Protein AF-A0A9J6QEA6-F1 (afdb_monomer_lite)

Organism: NCBI:txid2926470

Foldseek 3Di:
DVVVVVVVVVVVVVVPDDDLVNQLVVCVVVVDDSVVSVVVSVVVVVVVVVVVVVVVVVVVVVVVVVPD

pLDDT: mean 83.39, std 11.89, range [48.59, 95.25]

Radius of gyration: 18.91 Å; chains: 1; bounding box: 38×44×43 Å

Sequence (68 aa):
MNKIVLAGIVAILLSGCVSEEQRLANCEAKGVSRDACYVADQNRQATINAAAEKQALENAQAATHVKK

Secondary structure (DSSP, 8-state):
-HHHHHHHHHHHHHTT---HHHHHHHHHTTT--HHHHHHHHHHHHHHHHHHHHHHHHHHHHHHHHTT-

Structure (mmCIF, N/CA/C/O backbone):
data_AF-A0A9J6QEA6-F1
#
_entry.id   AF-A0A9J6QEA6-F1
#
loop_
_atom_site.group_PDB
_atom_site.id
_atom_site.type_symbol
_atom_site.label_atom_id
_atom_site.label_alt_id
_atom_site.label_comp_id
_atom_site.label_asym_id
_atom_site.label_entity_id
_atom_site.label_seq_id
_atom_site.pdbx_PDB_ins_code
_atom_site.Cartn_x
_atom_site.Cartn_y
_atom_site.Cartn_z
_atom_site.occupancy
_atom_site.B_iso_or_equiv
_atom_site.auth_seq_id
_atom_site.auth_comp_id
_atom_site.auth_asym_id
_atom_site.auth_atom_id
_atom_site.pdbx_PDB_model_num
ATOM 1 N N . MET A 1 1 ? 7.765 34.792 -7.446 1.00 56.91 1 MET A N 1
ATOM 2 C CA . MET A 1 1 ? 6.504 34.042 -7.654 1.00 56.91 1 MET A CA 1
ATOM 3 C C . MET A 1 1 ? 6.715 32.607 -8.148 1.00 56.91 1 MET A C 1
ATOM 5 O O . MET A 1 1 ? 6.177 31.720 -7.505 1.00 56.91 1 MET A O 1
ATOM 9 N N . ASN A 1 2 ? 7.546 32.323 -9.165 1.00 62.41 2 ASN A N 1
ATOM 10 C CA . ASN A 1 2 ? 7.721 30.943 -9.681 1.00 62.41 2 ASN A CA 1
ATOM 11 C C . ASN A 1 2 ? 8.127 29.881 -8.643 1.00 62.41 2 ASN A C 1
ATOM 13 O O . ASN A 1 2 ? 7.647 28.756 -8.707 1.00 62.41 2 ASN A O 1
ATOM 17 N N . LYS A 1 3 ? 8.980 30.225 -7.669 1.00 70.56 3 LYS A N 1
ATOM 18 C CA . LYS A 1 3 ? 9.469 29.260 -6.666 1.00 70.56 3 LYS A CA 1
ATOM 19 C C . LYS A 1 3 ? 8.372 28.777 -5.704 1.00 70.56 3 LYS A C 1
ATOM 21 O O . LYS A 1 3 ? 8.406 27.631 -5.278 1.00 70.56 3 LYS A O 1
ATOM 26 N N . ILE A 1 4 ? 7.394 29.634 -5.398 1.00 79.38 4 ILE A N 1
ATOM 27 C CA . ILE A 1 4 ? 6.288 29.312 -4.479 1.00 79.38 4 ILE A CA 1
ATOM 28 C C . ILE A 1 4 ? 5.243 28.437 -5.180 1.00 79.38 4 ILE A C 1
ATOM 30 O O . ILE A 1 4 ? 4.743 27.489 -4.586 1.00 79.38 4 ILE A O 1
ATOM 34 N N . VAL A 1 5 ? 4.982 28.688 -6.468 1.00 76.38 5 VAL A N 1
ATOM 35 C CA . VAL A 1 5 ? 4.106 27.834 -7.288 1.00 76.38 5 VAL A CA 1
ATOM 36 C C . VAL A 1 5 ? 4.695 26.426 -7.425 1.00 76.38 5 VAL A C 1
ATOM 38 O O . VAL A 1 5 ? 3.984 25.445 -7.229 1.00 76.38 5 VAL A O 1
ATOM 41 N N . LEU A 1 6 ? 6.005 26.315 -7.680 1.00 76.56 6 LEU A N 1
ATOM 42 C CA . LEU A 1 6 ? 6.678 25.016 -7.776 1.00 76.56 6 LEU A CA 1
ATOM 43 C C . LEU A 1 6 ? 6.626 24.235 -6.451 1.00 76.56 6 LEU A C 1
ATOM 45 O O . LEU A 1 6 ? 6.351 23.038 -6.451 1.00 76.56 6 LEU A O 1
ATOM 49 N N . ALA A 1 7 ? 6.846 24.918 -5.323 1.00 76.31 7 ALA A N 1
ATOM 50 C CA . ALA A 1 7 ? 6.769 24.309 -3.997 1.00 76.31 7 ALA A CA 1
ATOM 51 C C . ALA A 1 7 ? 5.350 23.808 -3.661 1.00 76.31 7 ALA A C 1
ATOM 53 O O . ALA A 1 7 ? 5.201 22.736 -3.077 1.00 76.31 7 ALA A O 1
ATOM 54 N N . GLY A 1 8 ? 4.309 24.537 -4.080 1.00 80.88 8 GLY A N 1
ATOM 55 C CA . GLY A 1 8 ? 2.915 24.119 -3.903 1.00 80.88 8 GLY A CA 1
ATOM 56 C C . GLY A 1 8 ? 2.564 22.844 -4.674 1.00 80.88 8 GLY A C 1
ATOM 57 O O . GLY A 1 8 ? 1.902 21.962 -4.133 1.00 80.88 8 GLY A O 1
ATOM 58 N N . ILE A 1 9 ? 3.059 22.702 -5.908 1.00 78.81 9 ILE A N 1
ATOM 59 C CA . ILE A 1 9 ? 2.830 21.503 -6.733 1.00 78.81 9 ILE A CA 1
ATOM 60 C C . ILE A 1 9 ? 3.448 20.263 -6.077 1.00 78.81 9 ILE A C 1
ATOM 62 O O . ILE A 1 9 ? 2.802 19.221 -5.998 1.00 78.81 9 ILE A O 1
ATOM 66 N N . VAL A 1 10 ? 4.672 20.378 -5.554 1.00 77.88 10 VAL A N 1
ATOM 67 C CA . VAL A 1 10 ? 5.341 19.270 -4.857 1.00 77.88 10 VAL A CA 1
ATOM 68 C C . VAL A 1 10 ? 4.555 18.861 -3.607 1.00 77.88 10 VAL A C 1
ATOM 70 O O . VAL A 1 10 ? 4.304 17.678 -3.414 1.00 77.88 10 VAL A O 1
ATOM 73 N N . ALA A 1 11 ? 4.077 19.812 -2.802 1.00 71.81 11 ALA A N 1
ATOM 74 C CA . ALA A 1 11 ? 3.289 19.499 -1.606 1.00 71.81 11 ALA A CA 1
ATOM 75 C C . ALA A 1 11 ? 1.985 18.734 -1.918 1.00 71.81 11 ALA A C 1
ATOM 77 O O . ALA A 1 11 ? 1.620 17.813 -1.187 1.00 71.81 11 ALA A O 1
ATOM 78 N N . ILE A 1 12 ? 1.310 19.062 -3.026 1.00 73.88 12 ILE A N 1
ATOM 79 C CA . ILE A 1 12 ? 0.094 18.357 -3.463 1.00 73.88 12 ILE A CA 1
ATOM 80 C C . ILE A 1 12 ? 0.421 16.921 -3.896 1.00 73.88 12 ILE A C 1
ATOM 82 O O . ILE A 1 12 ? -0.316 15.999 -3.548 1.00 73.88 12 ILE A O 1
ATOM 86 N N . LEU A 1 13 ? 1.544 16.702 -4.586 1.00 71.69 13 LEU A N 1
ATOM 87 C CA . LEU A 1 13 ? 1.954 15.368 -5.041 1.00 71.69 13 LEU A CA 1
ATOM 88 C C . LEU A 1 13 ? 2.296 14.417 -3.881 1.00 71.69 13 LEU A C 1
ATOM 90 O O . LEU A 1 13 ? 2.061 13.217 -3.994 1.00 71.69 13 LEU A O 1
ATOM 94 N N . LEU A 1 14 ? 2.797 14.936 -2.755 1.00 67.62 14 LEU A N 1
ATOM 95 C CA . LEU A 1 14 ? 3.110 14.121 -1.573 1.00 67.62 14 LEU A CA 1
ATOM 96 C C . LEU A 1 14 ? 1.904 13.845 -0.657 1.00 67.62 14 LEU A C 1
ATOM 98 O O . LEU A 1 14 ? 1.999 12.991 0.223 1.00 67.62 14 LEU A O 1
ATOM 102 N N . SER A 1 15 ? 0.757 14.498 -0.872 1.00 61.72 15 SER A N 1
ATOM 103 C CA . SER A 1 15 ? -0.453 14.283 -0.056 1.00 61.72 15 SER A CA 1
ATOM 104 C C . SER A 1 15 ? -1.105 12.899 -0.233 1.00 61.72 15 SER A C 1
ATOM 106 O O . SER A 1 15 ? -2.015 12.545 0.513 1.00 61.72 15 SER A O 1
ATOM 108 N N . GLY A 1 16 ? -0.629 12.092 -1.190 1.00 62.34 16 GLY A N 1
ATOM 109 C CA . GLY A 1 16 ? -1.090 10.718 -1.419 1.00 62.34 16 GLY A CA 1
ATOM 110 C C . GLY A 1 16 ? -0.483 9.660 -0.486 1.00 62.34 16 GLY A C 1
ATOM 111 O O . GLY A 1 16 ? -0.976 8.532 -0.446 1.00 62.34 16 GLY A O 1
ATOM 112 N N . CYS A 1 17 ? 0.564 9.995 0.272 1.00 68.75 17 CYS A N 1
ATOM 113 C CA . CYS A 1 17 ? 1.201 9.072 1.211 1.00 68.75 17 CYS A CA 1
ATOM 114 C C . CYS A 1 17 ? 0.433 9.050 2.541 1.00 68.75 17 CYS A C 1
ATOM 116 O O . CYS A 1 17 ? 0.759 9.779 3.473 1.00 68.75 17 CYS A O 1
ATOM 118 N N . VAL A 1 18 ? -0.601 8.213 2.632 1.00 80.19 18 VAL A N 1
ATOM 119 C CA . VAL A 1 18 ? -1.286 7.923 3.902 1.00 80.19 18 VAL A CA 1
ATOM 120 C C . VAL A 1 18 ? -0.554 6.821 4.663 1.00 80.19 18 VAL A C 1
ATOM 122 O O . VAL A 1 18 ? -0.271 5.759 4.102 1.00 80.19 18 VAL A O 1
ATOM 125 N N . SER A 1 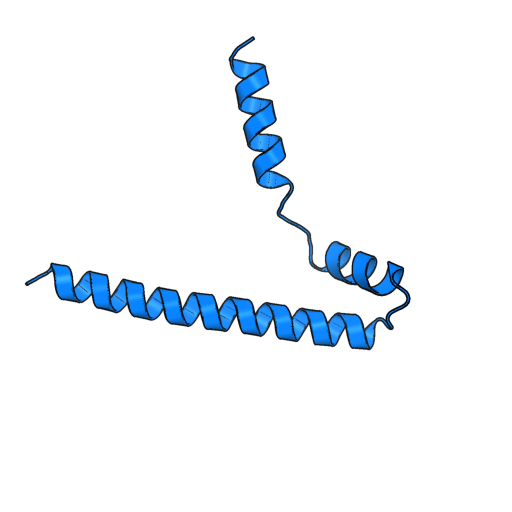19 ? -0.269 7.057 5.945 1.00 83.12 19 SER A N 1
ATOM 126 C CA . SER A 1 19 ? 0.269 6.024 6.833 1.00 83.12 19 SER A CA 1
ATOM 127 C C . SER A 1 19 ? -0.756 4.905 7.060 1.00 83.12 19 SER A C 1
ATOM 129 O O . SER A 1 19 ? -1.960 5.074 6.841 1.00 83.12 19 SER A O 1
ATOM 131 N N . GLU A 1 20 ? -0.273 3.739 7.490 1.00 83.44 20 GLU A N 1
ATOM 132 C CA . GLU A 1 20 ? -1.120 2.600 7.866 1.00 83.44 20 GLU A CA 1
ATOM 133 C C . GLU A 1 20 ? -2.139 2.992 8.946 1.00 83.44 20 GLU A C 1
ATOM 135 O O . GLU A 1 20 ? -3.336 2.755 8.795 1.00 83.44 20 GLU A O 1
ATOM 140 N N . GLU A 1 21 ? -1.689 3.713 9.972 1.00 84.31 21 GLU A N 1
ATOM 141 C CA . GLU A 1 21 ? -2.536 4.210 11.060 1.00 84.31 21 GLU A CA 1
ATOM 142 C C . GLU A 1 21 ? -3.670 5.103 10.541 1.00 84.31 21 GLU A C 1
ATOM 144 O O . GLU A 1 21 ? -4.823 4.948 10.943 1.00 84.31 21 GLU A O 1
ATOM 149 N N . GLN A 1 22 ? -3.376 5.994 9.588 1.00 86.50 22 GLN A N 1
ATOM 150 C CA . GLN A 1 22 ? -4.380 6.876 8.992 1.00 86.50 22 GLN A CA 1
ATOM 151 C C . GLN A 1 22 ? -5.423 6.087 8.182 1.00 86.50 22 GLN A C 1
ATOM 153 O O . GLN A 1 22 ? -6.603 6.442 8.164 1.00 86.50 22 GLN A O 1
ATOM 158 N N . ARG A 1 23 ? -5.011 5.010 7.500 1.00 88.06 23 ARG A N 1
ATOM 159 C CA . ARG A 1 23 ? -5.910 4.111 6.755 1.00 88.06 23 ARG A CA 1
ATOM 160 C C . ARG A 1 23 ? -6.828 3.330 7.684 1.00 88.06 23 ARG A C 1
ATOM 162 O O . ARG A 1 23 ? -8.029 3.278 7.414 1.00 88.06 23 ARG A O 1
ATOM 169 N N . LEU A 1 24 ? -6.284 2.776 8.765 1.00 90.75 24 LEU A N 1
ATOM 170 C CA . LEU A 1 24 ? -7.067 2.066 9.773 1.00 90.75 24 LEU A CA 1
ATOM 171 C C . LEU A 1 24 ? -8.056 3.008 10.458 1.00 90.75 24 LEU A C 1
ATOM 173 O O . LEU A 1 24 ? -9.245 2.707 10.482 1.00 90.75 24 LEU A O 1
ATOM 177 N N . ALA A 1 25 ? -7.609 4.188 10.894 1.00 89.94 25 ALA A N 1
ATOM 178 C CA . ALA A 1 25 ? -8.475 5.190 11.512 1.00 89.94 25 ALA A CA 1
ATOM 179 C C . ALA A 1 25 ? -9.615 5.632 10.578 1.00 89.94 25 ALA A C 1
ATOM 181 O O . ALA A 1 25 ? -10.764 5.729 11.000 1.00 89.94 25 ALA A O 1
ATOM 182 N N . ASN A 1 26 ? -9.335 5.840 9.287 1.00 91.31 26 ASN A N 1
ATOM 183 C CA . ASN A 1 26 ? -10.363 6.164 8.292 1.00 91.31 26 ASN A CA 1
ATOM 184 C C . ASN A 1 26 ? -11.353 5.015 8.046 1.00 91.31 26 ASN A C 1
ATOM 186 O O . ASN A 1 26 ? -12.488 5.262 7.640 1.00 91.31 26 ASN A O 1
ATOM 190 N N . CYS A 1 27 ? -10.925 3.766 8.221 1.00 91.44 27 CYS A N 1
ATOM 191 C CA . CYS A 1 27 ? -11.790 2.600 8.109 1.00 91.44 27 CYS A CA 1
ATOM 192 C C . CYS A 1 27 ? -12.669 2.441 9.360 1.00 91.44 27 CYS A C 1
ATOM 194 O O . CYS A 1 27 ? -13.884 2.288 9.235 1.00 91.44 27 CYS A O 1
ATOM 196 N N . GLU A 1 28 ? -12.094 2.594 10.553 1.00 92.44 28 GLU A N 1
ATOM 197 C CA . GLU A 1 28 ? -12.829 2.584 11.822 1.00 92.44 28 GLU A CA 1
ATOM 198 C C . GLU A 1 28 ? -13.838 3.739 11.906 1.00 92.44 28 GLU A C 1
ATOM 200 O O . GLU A 1 28 ? -14.979 3.540 12.319 1.00 92.44 28 GLU A O 1
ATOM 205 N N . ALA A 1 29 ? -13.483 4.928 11.404 1.00 92.44 29 ALA A N 1
ATOM 206 C CA . ALA A 1 29 ? -14.378 6.086 11.325 1.00 92.44 29 ALA A CA 1
ATOM 207 C C . ALA A 1 29 ? -15.624 5.848 10.449 1.00 92.44 29 ALA A C 1
ATOM 209 O O . ALA A 1 29 ? -16.608 6.576 10.565 1.00 92.44 29 ALA A O 1
ATOM 210 N N . LYS A 1 30 ? -15.612 4.821 9.588 1.00 92.44 30 LYS A N 1
ATOM 211 C CA . LYS A 1 30 ? -16.782 4.386 8.804 1.00 92.44 30 LYS A CA 1
ATOM 212 C C . LYS A 1 30 ? -17.686 3.410 9.566 1.00 92.44 30 LYS A C 1
ATOM 214 O O . LYS A 1 30 ? -18.639 2.900 8.985 1.00 92.44 30 LYS A O 1
ATOM 219 N N . GLY A 1 31 ? -17.395 3.138 10.839 1.00 92.44 31 GLY A N 1
ATOM 220 C CA . GLY A 1 31 ? -18.131 2.187 11.672 1.00 92.44 31 GLY A CA 1
ATOM 221 C C . GLY A 1 31 ? -17.748 0.725 11.431 1.00 92.44 31 GLY A C 1
ATOM 222 O O . GLY A 1 31 ? -18.484 -0.173 11.832 1.00 92.44 31 GLY A O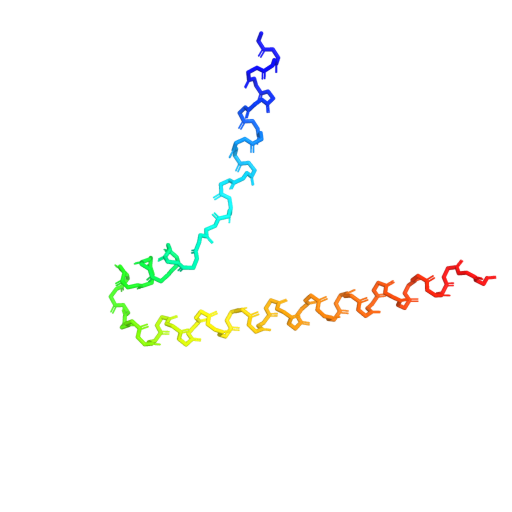 1
ATOM 223 N N . VAL A 1 32 ? -16.620 0.469 10.763 1.00 94.25 32 VAL A N 1
ATOM 224 C CA . VAL A 1 32 ? -16.084 -0.883 10.558 1.00 94.25 32 VAL A CA 1
ATOM 225 C C . VAL A 1 32 ? -15.260 -1.282 11.785 1.00 94.25 32 VAL A C 1
ATOM 227 O O . VAL A 1 32 ? -14.580 -0.448 12.378 1.00 94.25 32 VAL A O 1
ATOM 230 N N . SER A 1 33 ? -15.312 -2.553 12.190 1.00 94.50 33 SER A N 1
ATOM 231 C CA . SER A 1 33 ? -14.494 -3.034 13.307 1.00 94.50 33 SER A CA 1
ATOM 232 C C . SER A 1 33 ? -13.000 -2.994 12.970 1.00 94.50 33 SER A C 1
ATOM 234 O O . SER A 1 33 ? -12.601 -3.227 11.826 1.00 94.50 33 SER A O 1
ATOM 236 N N . ARG A 1 34 ? -12.162 -2.763 13.987 1.00 92.38 34 ARG A N 1
ATOM 237 C CA . ARG A 1 34 ? -10.698 -2.725 13.847 1.00 92.38 34 ARG A CA 1
ATOM 238 C C . ARG A 1 34 ? -10.134 -3.971 13.161 1.00 92.38 34 ARG A C 1
ATOM 240 O O . ARG A 1 34 ? -9.299 -3.845 12.272 1.00 92.38 34 ARG A O 1
ATOM 247 N N . ASP A 1 35 ? -10.628 -5.158 13.509 1.00 94.00 35 ASP A N 1
ATOM 248 C CA . ASP A 1 35 ? -10.163 -6.416 12.908 1.00 94.00 35 ASP A CA 1
ATOM 249 C C . ASP A 1 35 ? -10.520 -6.516 11.420 1.00 94.00 35 ASP A C 1
ATOM 251 O O . ASP A 1 35 ? -9.683 -6.902 10.603 1.00 94.00 35 ASP A O 1
ATOM 255 N N . ALA A 1 36 ? -11.738 -6.117 11.035 1.00 94.12 36 ALA A N 1
ATOM 256 C CA . ALA A 1 36 ? -12.141 -6.100 9.631 1.00 94.12 36 ALA A CA 1
ATOM 257 C C . ALA A 1 36 ? -11.323 -5.077 8.828 1.00 94.12 36 ALA 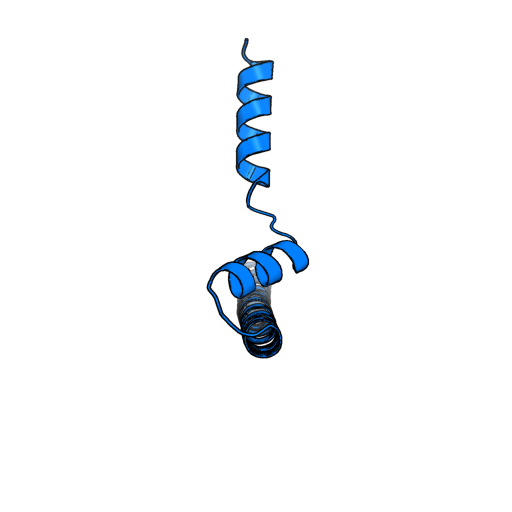A C 1
ATOM 259 O O . ALA A 1 36 ? -10.906 -5.369 7.706 1.00 94.12 36 ALA A O 1
ATOM 260 N N . CYS A 1 37 ? -11.034 -3.915 9.419 1.00 94.00 37 CYS A N 1
ATOM 261 C CA . CYS A 1 37 ? -10.128 -2.934 8.834 1.00 94.00 37 CYS A CA 1
ATOM 262 C C . CYS A 1 37 ? -8.717 -3.496 8.662 1.00 94.00 37 CYS A C 1
ATOM 264 O O . CYS A 1 37 ? -8.146 -3.358 7.586 1.00 94.00 37 CYS A O 1
ATOM 266 N N . TYR A 1 38 ? -8.183 -4.186 9.671 1.00 94.06 38 TYR A N 1
ATOM 267 C CA . TYR A 1 38 ? -6.849 -4.779 9.626 1.00 94.06 38 TYR A CA 1
ATOM 268 C C . TYR A 1 38 ? -6.720 -5.856 8.540 1.00 94.06 38 TYR A C 1
ATOM 270 O O . TYR A 1 38 ? -5.754 -5.866 7.777 1.00 94.06 38 TYR A O 1
ATOM 278 N N . VAL A 1 39 ? -7.718 -6.734 8.408 1.00 95.25 39 VAL A N 1
ATOM 279 C CA . VAL A 1 39 ? -7.745 -7.758 7.351 1.00 95.25 39 VAL A CA 1
ATOM 280 C C . VAL A 1 39 ? -7.873 -7.125 5.965 1.00 95.25 39 VAL A C 1
ATOM 282 O O . VAL A 1 39 ? -7.163 -7.515 5.037 1.00 95.25 39 VAL A O 1
ATOM 285 N N . ALA A 1 40 ? -8.752 -6.132 5.804 1.00 92.69 40 ALA A N 1
ATOM 286 C CA . ALA A 1 40 ? -8.896 -5.415 4.539 1.00 92.69 40 ALA A CA 1
ATOM 287 C C . ALA A 1 40 ? -7.590 -4.715 4.132 1.00 92.69 40 ALA A C 1
ATOM 289 O O . ALA A 1 40 ? -7.223 -4.707 2.955 1.00 92.69 40 ALA A O 1
ATOM 290 N N . ASP A 1 41 ? -6.879 -4.165 5.111 1.00 91.31 41 ASP A N 1
ATOM 291 C CA . ASP A 1 41 ? -5.616 -3.478 4.914 1.00 91.31 41 ASP A CA 1
ATOM 292 C C . ASP A 1 41 ? -4.494 -4.436 4.481 1.00 91.31 41 ASP A C 1
ATOM 294 O O . ASP A 1 41 ? -3.826 -4.190 3.474 1.00 91.31 41 ASP A O 1
ATOM 298 N N . GLN A 1 42 ? -4.377 -5.594 5.139 1.00 93.31 42 GLN A N 1
ATOM 299 C CA . GLN A 1 42 ? -3.460 -6.661 4.727 1.00 93.31 42 GLN A CA 1
ATOM 300 C C . GLN A 1 42 ? -3.755 -7.173 3.312 1.00 93.31 42 GLN A C 1
ATOM 302 O O . GLN A 1 42 ? -2.839 -7.315 2.502 1.00 93.31 42 GLN A O 1
ATOM 307 N N . ASN A 1 43 ? -5.029 -7.396 2.974 1.00 93.00 4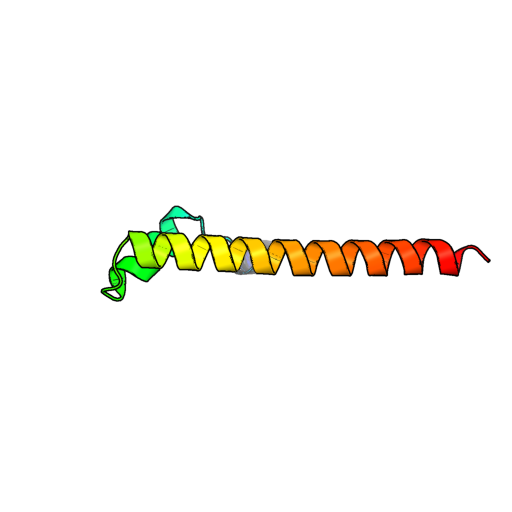3 ASN A N 1
ATOM 308 C CA . ASN A 1 43 ? -5.429 -7.832 1.632 1.00 93.00 43 ASN A CA 1
ATOM 309 C C . ASN A 1 43 ? -5.062 -6.799 0.561 1.00 93.00 43 ASN A C 1
ATOM 311 O O . ASN A 1 43 ? -4.605 -7.149 -0.533 1.00 93.00 43 ASN A O 1
ATOM 315 N N . ARG A 1 44 ? -5.228 -5.511 0.876 1.00 90.44 44 ARG A N 1
ATOM 316 C CA . ARG A 1 44 ? -4.799 -4.422 -0.001 1.00 90.44 44 ARG A CA 1
ATOM 317 C C . ARG A 1 44 ? -3.286 -4.447 -0.200 1.00 90.44 44 ARG A C 1
ATOM 319 O O . ARG A 1 44 ? -2.835 -4.355 -1.340 1.00 90.44 44 ARG A O 1
ATOM 326 N N . GLN A 1 45 ? -2.517 -4.599 0.876 1.00 91.12 45 GLN A N 1
ATOM 327 C CA . GLN A 1 45 ? -1.057 -4.662 0.820 1.00 91.12 45 GLN A CA 1
ATOM 328 C C . GLN A 1 45 ? -0.583 -5.856 -0.022 1.00 91.12 45 GLN A C 1
ATOM 330 O O . GLN A 1 45 ? 0.251 -5.690 -0.909 1.00 91.12 45 GLN A O 1
ATOM 335 N N . ALA A 1 46 ? -1.182 -7.033 0.177 1.00 93.50 46 ALA A N 1
ATOM 336 C CA . ALA A 1 46 ? -0.900 -8.231 -0.608 1.00 93.50 46 ALA A CA 1
ATOM 337 C C . ALA A 1 46 ? -1.192 -8.027 -2.104 1.00 93.50 46 ALA A C 1
ATOM 339 O O . ALA A 1 46 ? -0.389 -8.411 -2.950 1.00 93.50 46 ALA A O 1
ATOM 340 N N . THR A 1 47 ? -2.301 -7.361 -2.437 1.00 92.06 47 THR A N 1
ATOM 341 C CA . THR A 1 47 ? -2.665 -7.055 -3.830 1.00 92.06 47 THR A CA 1
ATOM 342 C C . THR A 1 47 ? -1.663 -6.101 -4.483 1.00 92.06 47 THR A C 1
ATOM 344 O O . THR A 1 47 ? -1.258 -6.316 -5.625 1.00 92.06 47 THR A O 1
ATOM 347 N N . ILE A 1 48 ? -1.241 -5.055 -3.763 1.00 90.56 48 ILE A N 1
ATOM 348 C CA . ILE A 1 48 ? -0.234 -4.100 -4.247 1.00 90.56 48 ILE A CA 1
ATOM 349 C C . ILE A 1 48 ? 1.097 -4.814 -4.487 1.00 90.56 48 ILE A C 1
ATOM 351 O O . ILE A 1 48 ? 1.702 -4.625 -5.541 1.00 90.56 48 ILE A O 1
ATOM 355 N N . ASN A 1 49 ? 1.524 -5.662 -3.551 1.00 92.12 49 ASN A N 1
ATOM 356 C CA . ASN A 1 49 ? 2.766 -6.418 -3.677 1.00 92.12 49 ASN A CA 1
ATOM 357 C C . ASN A 1 49 ? 2.718 -7.371 -4.876 1.00 92.12 49 ASN A C 1
ATOM 359 O O . ASN A 1 49 ? 3.622 -7.341 -5.701 1.00 92.12 49 ASN A O 1
ATOM 363 N N . ALA A 1 50 ? 1.632 -8.129 -5.046 1.00 93.62 50 ALA A N 1
ATOM 364 C CA . ALA A 1 50 ? 1.473 -9.032 -6.185 1.00 93.62 50 ALA A CA 1
ATOM 365 C C . ALA A 1 50 ? 1.486 -8.290 -7.536 1.00 93.62 50 ALA A C 1
ATOM 367 O O . ALA A 1 50 ? 2.086 -8.755 -8.507 1.00 93.62 50 ALA A O 1
ATOM 368 N N . ALA A 1 51 ? 0.851 -7.115 -7.612 1.00 93.00 51 ALA A N 1
ATOM 369 C CA . ALA A 1 51 ? 0.890 -6.276 -8.809 1.00 93.00 51 ALA A CA 1
ATOM 370 C C . ALA A 1 51 ? 2.305 -5.740 -9.085 1.00 93.00 51 ALA A C 1
ATOM 372 O O . ALA A 1 51 ? 2.766 -5.779 -10.227 1.00 93.00 51 ALA A O 1
ATOM 373 N N . ALA A 1 52 ? 3.008 -5.288 -8.044 1.00 91.25 52 ALA A N 1
ATOM 374 C CA . ALA A 1 52 ? 4.382 -4.811 -8.147 1.00 91.25 52 ALA A CA 1
ATOM 375 C C . ALA A 1 52 ? 5.346 -5.926 -8.580 1.00 91.25 52 ALA A C 1
ATOM 377 O O . ALA A 1 52 ? 6.179 -5.704 -9.455 1.00 91.25 52 ALA A O 1
ATOM 378 N N . GLU A 1 53 ? 5.204 -7.131 -8.028 1.00 92.00 53 GLU A N 1
ATOM 379 C CA . GLU A 1 53 ? 5.978 -8.315 -8.411 1.00 92.00 53 GLU A CA 1
ATOM 380 C C . GLU A 1 53 ? 5.748 -8.683 -9.877 1.00 92.00 53 GLU A C 1
ATOM 382 O O . GLU A 1 53 ? 6.708 -8.857 -10.628 1.00 92.00 53 GLU A O 1
ATOM 387 N N . LYS A 1 54 ? 4.486 -8.733 -10.320 1.00 92.88 54 LYS A N 1
ATOM 388 C CA . LYS A 1 54 ? 4.155 -8.985 -11.726 1.00 92.88 54 LYS A CA 1
ATOM 389 C C . LYS A 1 54 ? 4.825 -7.962 -12.644 1.00 92.88 54 LYS A C 1
ATOM 391 O O . LYS A 1 54 ? 5.461 -8.338 -13.626 1.00 92.88 54 LYS A O 1
ATOM 396 N N . GLN A 1 55 ? 4.724 -6.681 -12.307 1.00 90.31 55 GLN A N 1
ATOM 397 C CA . GLN A 1 55 ? 5.308 -5.620 -13.116 1.00 90.31 55 GLN A CA 1
ATOM 398 C C . GLN A 1 55 ? 6.843 -5.648 -13.089 1.00 90.31 55 GLN A C 1
ATOM 400 O O . GLN A 1 55 ? 7.484 -5.387 -14.104 1.00 90.31 55 GLN A O 1
ATOM 405 N N . ALA A 1 56 ? 7.455 -6.026 -11.964 1.00 89.75 56 ALA A N 1
ATOM 406 C CA . ALA A 1 56 ? 8.896 -6.244 -11.876 1.00 89.75 56 ALA A CA 1
ATOM 407 C C . ALA A 1 56 ? 9.357 -7.385 -12.799 1.00 89.75 56 ALA A C 1
ATOM 409 O O . ALA A 1 56 ? 10.377 -7.245 -13.474 1.00 89.75 56 ALA A O 1
ATOM 410 N N . LEU A 1 57 ? 8.592 -8.478 -12.879 1.00 90.75 57 LEU A N 1
ATOM 411 C CA . LEU A 1 57 ? 8.871 -9.591 -13.790 1.00 90.75 57 LEU A CA 1
ATOM 412 C C . LEU A 1 57 ? 8.729 -9.179 -15.261 1.00 90.75 57 LEU A C 1
ATOM 414 O O . LEU A 1 57 ? 9.620 -9.469 -16.057 1.00 90.75 57 LEU A O 1
ATOM 418 N N . GLU A 1 58 ? 7.661 -8.466 -15.623 1.00 91.62 58 GLU A N 1
ATOM 419 C CA . GLU A 1 58 ? 7.458 -7.944 -16.983 1.00 91.62 58 GLU A CA 1
ATOM 420 C C . GLU A 1 58 ? 8.584 -6.979 -17.389 1.00 91.62 58 GLU A C 1
ATOM 422 O O . GLU A 1 58 ? 9.148 -7.093 -18.479 1.00 91.62 58 GLU A O 1
ATOM 427 N N . ASN A 1 59 ? 8.989 -6.082 -16.486 1.00 89.56 59 ASN A N 1
ATOM 428 C CA . ASN A 1 59 ? 10.110 -5.170 -16.708 1.00 89.56 59 ASN A CA 1
ATOM 429 C C . ASN A 1 59 ? 11.442 -5.922 -16.867 1.00 89.56 59 ASN A C 1
ATOM 431 O O . ASN A 1 59 ? 12.249 -5.566 -17.726 1.00 89.56 59 ASN A O 1
ATOM 435 N N . ALA A 1 60 ? 11.678 -6.970 -16.072 1.00 86.44 60 ALA A N 1
ATOM 436 C CA . ALA A 1 60 ? 12.870 -7.807 -16.188 1.00 86.44 60 ALA A CA 1
ATOM 437 C C . ALA A 1 60 ? 12.909 -8.562 -17.527 1.00 86.44 60 ALA A C 1
ATOM 439 O O . ALA A 1 60 ? 13.963 -8.633 -18.158 1.00 86.44 60 ALA A O 1
ATOM 440 N N . GLN A 1 61 ? 11.768 -9.075 -17.995 1.00 85.62 61 GLN A N 1
ATOM 441 C CA . GLN A 1 61 ? 11.645 -9.703 -19.313 1.00 85.62 61 GLN A CA 1
ATOM 442 C C . GLN A 1 61 ? 11.874 -8.696 -20.449 1.00 85.62 61 GLN A C 1
ATOM 444 O O . GLN A 1 61 ? 12.623 -8.971 -21.383 1.00 85.62 61 GLN A O 1
ATOM 449 N N . ALA A 1 62 ? 11.298 -7.496 -20.365 1.00 85.88 62 ALA A N 1
ATOM 450 C CA . ALA A 1 62 ? 11.542 -6.447 -21.352 1.00 85.88 62 ALA A CA 1
ATOM 451 C C . ALA A 1 62 ? 13.031 -6.047 -21.400 1.00 85.88 62 ALA A C 1
ATOM 453 O O . ALA A 1 62 ? 13.608 -5.909 -22.480 1.00 85.88 62 ALA A O 1
ATOM 454 N N . ALA A 1 63 ? 13.686 -5.933 -20.241 1.00 80.06 63 ALA A N 1
ATOM 455 C CA . ALA A 1 63 ? 15.103 -5.588 -20.147 1.00 80.06 63 ALA A CA 1
ATOM 456 C C . ALA A 1 63 ? 16.042 -6.658 -20.741 1.00 80.06 63 ALA A C 1
ATOM 458 O O . ALA A 1 63 ? 17.136 -6.320 -21.200 1.00 80.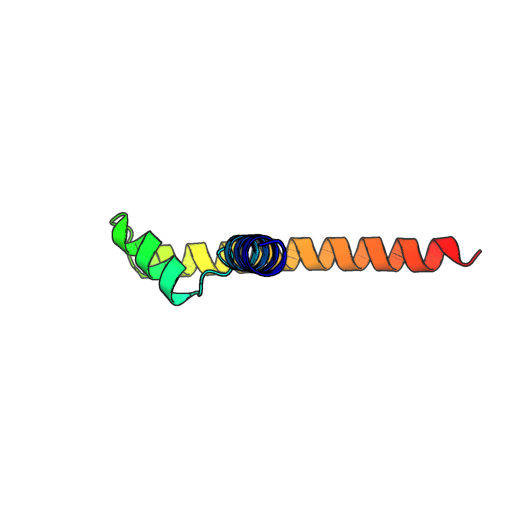06 63 ALA A O 1
ATOM 459 N N . THR A 1 64 ? 15.642 -7.934 -20.759 1.00 71.19 64 THR A N 1
ATOM 460 C CA . THR A 1 64 ? 16.414 -9.008 -21.408 1.00 71.19 64 THR A CA 1
ATOM 461 C C . THR A 1 64 ? 16.134 -9.116 -22.909 1.00 71.19 64 THR A C 1
ATOM 463 O O . THR A 1 64 ? 17.051 -9.440 -23.661 1.00 71.19 64 THR A O 1
ATOM 466 N N . HIS A 1 65 ? 14.926 -8.773 -23.372 1.00 59.56 65 HIS A N 1
ATOM 467 C CA . HIS A 1 65 ? 14.556 -8.794 -24.795 1.00 59.56 65 HIS A CA 1
ATOM 468 C C . HIS A 1 65 ? 15.124 -7.631 -25.631 1.00 59.56 65 HIS A C 1
ATOM 470 O O . HIS A 1 65 ? 15.294 -7.796 -26.834 1.00 59.56 65 HIS A O 1
ATOM 476 N N . VAL A 1 66 ? 15.462 -6.484 -25.029 1.00 58.72 66 VAL A N 1
ATOM 477 C CA . VAL A 1 66 ? 16.062 -5.325 -25.737 1.00 58.72 66 VAL A CA 1
ATOM 478 C C . VAL A 1 66 ? 17.567 -5.508 -26.023 1.00 58.72 66 VAL A C 1
ATOM 480 O O . VAL A 1 66 ? 18.151 -4.752 -26.792 1.00 58.72 66 VAL A O 1
ATOM 483 N N . LYS A 1 67 ? 18.223 -6.521 -25.435 1.00 54.25 67 LYS A N 1
ATOM 484 C CA . LYS A 1 67 ? 19.670 -6.773 -25.597 1.00 54.25 67 LYS A CA 1
ATOM 485 C C . LYS A 1 67 ? 20.050 -7.706 -26.763 1.00 54.25 67 LYS A C 1
ATOM 487 O O . LYS A 1 67 ? 21.200 -8.145 -26.808 1.00 54.25 67 LYS A O 1
ATOM 492 N N . LYS A 1 68 ? 19.133 -8.026 -27.677 1.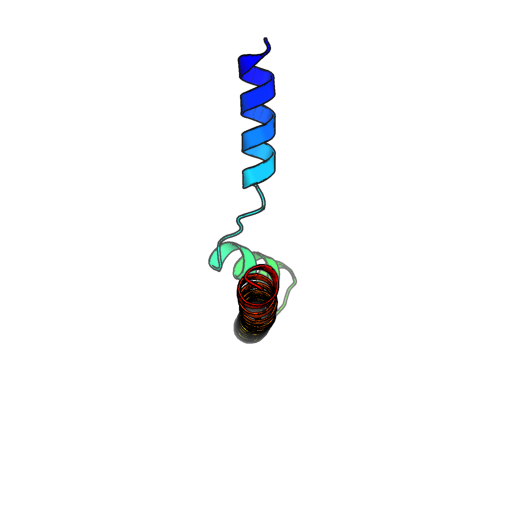00 48.59 68 LYS A N 1
ATOM 493 C CA . LYS A 1 68 ? 19.403 -8.856 -28.863 1.00 48.59 68 LYS A CA 1
ATOM 494 C C . LYS A 1 68 ? 19.213 -8.047 -30.137 1.00 48.59 68 LYS A C 1
ATOM 496 O O . LYS A 1 68 ? 20.043 -8.235 -31.049 1.00 48.59 68 LYS A O 1
#